Protein AF-A0A3M7H8M9-F1 (afdb_monomer)

Organism: Hortaea werneckii (NCBI:txid91943)

Radius of gyration: 16.41 Å; Cα contacts (8 Å, |Δi|>4): 74; chains: 1; bounding box: 40×34×57 Å

Secondary structure (DSSP, 8-state):
---------PPPPPHHHHHHHHHHHHTS---HHHHHHHHHHH-TT--SPPPHHHHHHHHHHHHHHTTPPPTT---HHHHHHHHHHHHHHGGGS-HHHHHHTT--PPPHHHHSTT---

Structure (mmCIF, N/CA/C/O backbone):
data_AF-A0A3M7H8M9-F1
#
_entry.id   AF-A0A3M7H8M9-F1
#
loop_
_atom_site.group_PDB
_atom_site.id
_atom_site.type_symbol
_atom_site.label_atom_id
_atom_site.label_alt_id
_atom_site.label_comp_id
_atom_site.label_asym_id
_atom_site.label_entity_id
_atom_site.label_seq_id
_atom_site.pdbx_PDB_ins_code
_atom_site.Cartn_x
_atom_site.Cartn_y
_atom_site.Cartn_z
_atom_site.occupancy
_atom_site.B_iso_or_equiv
_atom_site.auth_seq_id
_atom_site.auth_comp_id
_atom_site.auth_asym_id
_atom_site.auth_atom_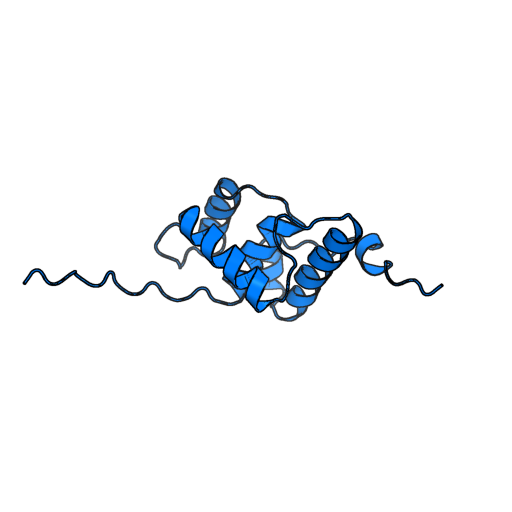id
_atom_site.pdbx_PDB_model_num
ATOM 1 N N . MET A 1 1 ? -6.090 20.281 38.164 1.00 37.06 1 MET A N 1
ATOM 2 C CA . MET A 1 1 ? -5.273 19.351 37.356 1.00 37.06 1 MET A CA 1
ATOM 3 C C . MET A 1 1 ? -6.228 18.638 36.420 1.00 37.06 1 MET A C 1
ATOM 5 O O . MET A 1 1 ? -6.957 17.765 36.863 1.00 37.06 1 MET A O 1
ATOM 9 N N . GLU A 1 2 ? -6.326 19.106 35.179 1.00 43.31 2 GLU A N 1
ATOM 10 C CA . GLU A 1 2 ? -7.274 18.573 34.199 1.00 43.31 2 GLU A CA 1
ATOM 11 C C . GLU A 1 2 ? -6.657 17.331 33.553 1.00 43.31 2 GLU A C 1
ATOM 13 O O . GLU A 1 2 ? -5.669 17.407 32.823 1.00 43.31 2 GLU A O 1
ATOM 18 N N . SER A 1 3 ? -7.170 16.159 33.921 1.00 46.12 3 SER A N 1
ATOM 19 C CA . SER A 1 3 ? -6.745 14.886 33.354 1.00 46.12 3 SER A CA 1
ATOM 20 C C . SER A 1 3 ? -7.133 14.853 31.878 1.00 46.12 3 SER A C 1
ATOM 22 O O . SER A 1 3 ? -8.297 14.652 31.537 1.00 46.12 3 SER A O 1
ATOM 24 N N . ALA A 1 4 ? -6.151 15.047 30.994 1.00 55.31 4 ALA A N 1
ATOM 25 C CA . ALA A 1 4 ? -6.306 14.809 29.568 1.00 55.31 4 ALA A CA 1
ATOM 26 C C . ALA A 1 4 ? -6.773 13.360 29.370 1.00 55.31 4 ALA A C 1
ATOM 28 O O . ALA A 1 4 ? -6.001 12.413 29.531 1.00 55.31 4 ALA A O 1
ATOM 29 N N . SER A 1 5 ? -8.062 13.194 29.075 1.00 51.16 5 SER A N 1
ATOM 30 C CA . SER A 1 5 ? -8.662 11.898 28.781 1.00 51.16 5 SER A CA 1
ATOM 31 C C . SER A 1 5 ? -7.886 11.268 27.626 1.00 51.16 5 SER A C 1
ATOM 33 O O . SER A 1 5 ? -7.927 11.758 26.494 1.00 51.16 5 SER A O 1
ATOM 35 N N . LYS A 1 6 ? -7.119 10.208 27.920 1.00 55.56 6 LYS A N 1
ATOM 36 C CA . LYS A 1 6 ? -6.440 9.407 26.900 1.00 55.56 6 LYS A CA 1
ATOM 37 C C . LYS A 1 6 ? -7.518 8.899 25.954 1.00 55.56 6 LYS A C 1
ATOM 39 O O . LYS A 1 6 ? -8.353 8.088 26.347 1.00 55.56 6 LYS A O 1
ATOM 44 N N . ARG A 1 7 ? -7.510 9.399 24.715 1.00 55.31 7 ARG A N 1
ATOM 45 C CA . ARG A 1 7 ? -8.339 8.838 23.645 1.00 55.31 7 ARG A CA 1
ATOM 46 C C . ARG A 1 7 ? -8.078 7.327 23.619 1.00 55.31 7 ARG A C 1
ATOM 48 O O . ARG A 1 7 ? -6.907 6.949 23.731 1.00 55.31 7 ARG A O 1
ATOM 55 N N . PRO A 1 8 ? -9.114 6.480 23.501 1.00 51.53 8 PRO A N 1
ATOM 56 C CA . PRO A 1 8 ? -8.917 5.040 23.414 1.00 51.53 8 PRO A CA 1
ATOM 57 C C . PRO A 1 8 ? -7.871 4.751 22.336 1.00 51.53 8 PRO A C 1
ATOM 59 O O . PRO A 1 8 ? -7.937 5.310 21.235 1.00 51.53 8 PRO A O 1
ATOM 62 N N . SER A 1 9 ? -6.856 3.953 22.686 1.00 54.81 9 SER A N 1
ATOM 63 C CA . SER A 1 9 ? -5.806 3.576 21.745 1.00 54.81 9 SER A CA 1
ATOM 64 C C . SER A 1 9 ? -6.476 2.839 20.598 1.00 54.81 9 SER A C 1
ATOM 66 O O . SER A 1 9 ? -7.004 1.746 20.790 1.00 54.81 9 SER A O 1
ATOM 68 N N . ARG A 1 10 ? -6.493 3.451 19.412 1.00 59.38 10 ARG A N 1
ATOM 69 C CA . ARG A 1 10 ? -6.957 2.757 18.213 1.00 59.38 10 ARG A CA 1
ATOM 70 C C . ARG A 1 10 ? -6.073 1.526 18.005 1.00 59.38 10 ARG A C 1
ATOM 72 O O . ARG A 1 10 ? -4.859 1.644 18.213 1.00 59.38 10 ARG A O 1
ATOM 79 N N . PRO A 1 11 ? -6.643 0.380 17.600 1.00 62.16 11 PRO A N 1
ATOM 80 C CA . PRO A 1 11 ? -5.835 -0.772 17.244 1.00 62.16 11 PRO A CA 1
ATOM 81 C C . PRO A 1 11 ? -4.799 -0.356 16.184 1.00 62.16 11 PRO A C 1
ATOM 83 O O . PRO A 1 11 ? -5.115 0.456 15.297 1.00 62.16 11 PRO A O 1
ATOM 86 N N . PRO A 1 12 ? -3.543 -0.818 16.319 1.00 74.69 12 PRO A N 1
ATOM 87 C CA . PRO A 1 12 ? -2.508 -0.548 15.334 1.00 74.69 12 PRO A CA 1
ATOM 88 C C . PRO A 1 12 ? -2.921 -1.127 13.978 1.00 74.69 12 PRO A C 1
ATOM 90 O O . PRO A 1 12 ? -3.673 -2.096 13.915 1.00 74.69 12 PRO A O 1
ATOM 93 N N . TYR A 1 13 ? -2.434 -0.522 12.893 1.00 82.94 13 TYR A N 1
ATOM 94 C CA . TYR A 1 13 ? -2.713 -1.033 11.554 1.00 82.94 13 TYR A CA 1
ATOM 95 C C . TYR A 1 13 ? -2.048 -2.399 11.377 1.00 82.94 13 TYR A C 1
ATOM 97 O O . TYR A 1 13 ? -0.838 -2.516 11.587 1.00 82.94 13 TYR A O 1
ATOM 105 N N . GLY A 1 14 ? -2.835 -3.401 10.988 1.00 89.50 14 GLY A N 1
ATOM 106 C CA . GLY A 1 14 ? -2.333 -4.727 10.632 1.00 89.50 14 GLY A CA 1
ATOM 107 C C . GLY A 1 14 ? -1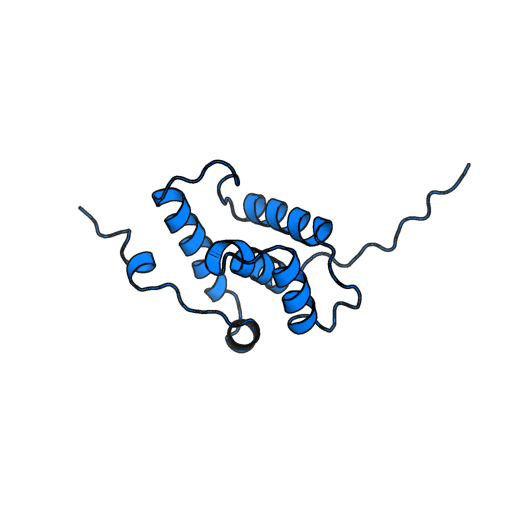.580 -4.720 9.300 1.00 89.50 14 GLY A C 1
ATOM 108 O O . GLY A 1 14 ? -1.675 -3.768 8.523 1.00 89.50 14 GLY A O 1
ATOM 109 N N . GLU A 1 15 ? -0.856 -5.800 9.006 1.00 91.75 15 GLU A N 1
ATOM 110 C CA . GLU A 1 15 ? -0.040 -5.905 7.786 1.00 91.75 15 GLU A CA 1
ATOM 111 C C . GLU A 1 15 ? -0.872 -5.797 6.498 1.00 91.75 15 GLU A C 1
ATOM 113 O O . GLU A 1 15 ? -0.488 -5.062 5.592 1.00 91.75 15 GLU A O 1
ATOM 118 N N . GLN A 1 16 ? -2.057 -6.417 6.445 1.00 93.56 16 GLN A N 1
ATOM 119 C CA . GLN A 1 16 ? -2.987 -6.285 5.311 1.00 93.56 16 GLN A CA 1
ATOM 120 C C . GLN A 1 16 ? -3.399 -4.824 5.074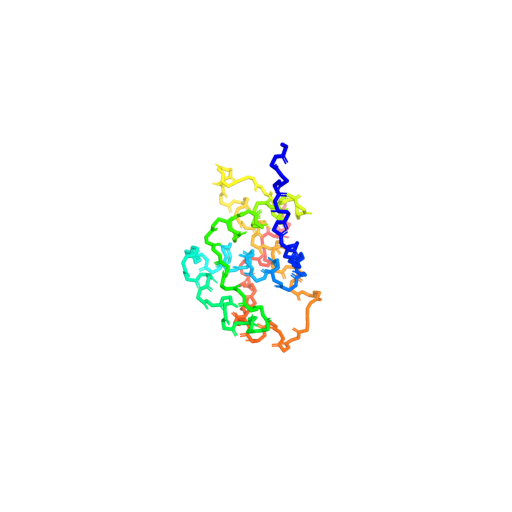 1.00 93.56 16 GLN A C 1
ATOM 122 O O . GLN A 1 16 ? -3.417 -4.340 3.945 1.00 93.56 16 GLN A O 1
ATOM 127 N N . GLN A 1 17 ? -3.671 -4.080 6.149 1.00 93.31 17 GLN A N 1
ATOM 128 C CA . GLN A 1 17 ? -4.064 -2.673 6.066 1.00 93.31 17 GLN A CA 1
ATOM 129 C C . GLN A 1 17 ? -2.894 -1.787 5.621 1.00 93.31 17 GLN A C 1
ATOM 131 O O . GLN A 1 17 ? -3.075 -0.887 4.801 1.00 93.31 17 GLN A O 1
ATOM 136 N N . LYS A 1 18 ? -1.686 -2.041 6.142 1.00 94.19 18 LYS A N 1
ATOM 137 C CA . LYS A 1 18 ? -0.458 -1.359 5.707 1.00 94.19 18 LYS A CA 1
ATOM 138 C C . LYS A 1 18 ? -0.200 -1.593 4.218 1.00 94.19 18 LYS A C 1
ATOM 140 O O . LYS A 1 18 ? 0.039 -0.633 3.485 1.00 94.19 18 LYS A O 1
ATOM 145 N N . PHE A 1 19 ? -0.304 -2.847 3.778 1.00 95.31 19 PHE A N 1
ATOM 146 C CA . PHE A 1 19 ? -0.140 -3.233 2.382 1.00 95.31 19 PHE A CA 1
ATOM 147 C C . PHE A 1 19 ? -1.171 -2.585 1.475 1.00 95.31 19 PHE A C 1
ATOM 149 O O . PHE A 1 19 ? -0.786 -1.953 0.496 1.00 95.31 19 PHE A O 1
ATOM 156 N N . PHE A 1 20 ? -2.449 -2.632 1.845 1.00 95.44 20 PHE A N 1
ATOM 157 C CA . PHE A 1 20 ? -3.513 -1.964 1.106 1.00 95.44 20 PHE A CA 1
ATOM 158 C C . PHE A 1 20 ? -3.209 -0.477 0.876 1.00 95.44 20 PHE A C 1
ATOM 160 O O . PHE A 1 20 ? -3.293 0.016 -0.249 1.00 95.44 20 PHE A O 1
ATOM 167 N N . ILE A 1 21 ? -2.803 0.241 1.930 1.00 94.38 21 ILE A N 1
ATOM 168 C CA . ILE A 1 21 ? -2.503 1.678 1.856 1.00 94.38 21 ILE A CA 1
ATOM 169 C C . ILE A 1 21 ? -1.314 1.946 0.925 1.00 94.38 21 ILE A C 1
ATOM 171 O O . ILE A 1 21 ? -1.388 2.849 0.087 1.00 94.38 21 ILE A O 1
ATOM 175 N N . ALA A 1 22 ? -0.226 1.180 1.054 1.00 94.56 22 ALA A N 1
ATOM 176 C CA . ALA A 1 22 ? 0.953 1.330 0.203 1.00 94.56 22 ALA A CA 1
ATOM 177 C C . ALA A 1 22 ? 0.645 0.996 -1.262 1.00 94.56 22 ALA A C 1
ATOM 179 O O . ALA A 1 22 ? 0.964 1.787 -2.148 1.00 94.56 22 ALA A O 1
ATOM 180 N N . TYR A 1 23 ? -0.038 -0.121 -1.512 1.00 94.94 23 TYR A N 1
ATOM 181 C CA . TYR A 1 23 ? -0.428 -0.570 -2.844 1.00 94.94 23 TYR A CA 1
ATOM 182 C C . TYR A 1 23 ? -1.336 0.441 -3.546 1.00 94.94 23 TYR A C 1
ATOM 184 O O . TYR A 1 23 ? -1.053 0.863 -4.669 1.00 94.94 23 TYR A O 1
ATOM 192 N N . MET A 1 24 ? -2.395 0.904 -2.878 1.00 94.56 24 MET A N 1
ATOM 193 C CA . MET A 1 24 ? -3.313 1.864 -3.488 1.00 94.56 24 MET A CA 1
ATOM 194 C C . MET A 1 24 ? -2.634 3.205 -3.784 1.00 94.56 24 MET A C 1
ATOM 196 O O . MET A 1 24 ? -2.975 3.866 -4.769 1.00 94.56 24 MET A O 1
ATOM 200 N N . ARG A 1 25 ? -1.660 3.609 -2.959 1.00 92.81 25 ARG A N 1
ATOM 201 C CA . ARG A 1 25 ? -0.941 4.869 -3.151 1.00 92.81 25 ARG A CA 1
ATOM 202 C C . ARG A 1 25 ? 0.136 4.791 -4.233 1.00 92.81 25 ARG A C 1
ATOM 204 O O . ARG A 1 25 ? 0.223 5.723 -5.022 1.00 92.81 25 ARG A O 1
ATOM 211 N N . ILE A 1 26 ? 0.939 3.728 -4.249 1.00 90.38 26 ILE A N 1
ATOM 212 C CA . ILE A 1 26 ? 2.133 3.602 -5.103 1.00 90.38 26 ILE A CA 1
ATOM 213 C C . ILE A 1 26 ? 1.784 2.935 -6.435 1.00 90.38 26 ILE A C 1
ATOM 215 O O . ILE A 1 26 ? 2.128 3.460 -7.487 1.00 90.38 26 ILE A O 1
ATOM 219 N N . ILE A 1 27 ? 1.053 1.816 -6.407 1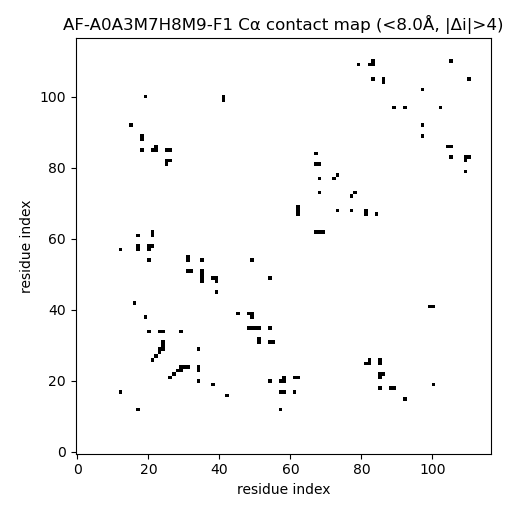.00 91.06 27 ILE A N 1
ATOM 220 C CA . ILE A 1 27 ? 0.735 1.043 -7.618 1.00 91.06 27 ILE A CA 1
ATOM 221 C C . ILE A 1 27 ? -0.487 1.620 -8.330 1.00 91.06 27 ILE A C 1
ATOM 223 O O . ILE A 1 27 ? -0.473 1.851 -9.535 1.00 91.06 27 ILE A O 1
ATOM 227 N N . ARG A 1 28 ? -1.569 1.879 -7.586 1.00 90.06 28 ARG A N 1
ATOM 228 C CA . ARG A 1 28 ? -2.837 2.361 -8.170 1.00 90.06 28 ARG A CA 1
ATOM 229 C C . ARG A 1 28 ? -2.910 3.884 -8.296 1.00 90.06 28 ARG A C 1
ATOM 231 O O . ARG A 1 28 ? -3.886 4.385 -8.848 1.00 90.06 28 ARG A O 1
ATOM 238 N N . ASN A 1 29 ? -1.912 4.605 -7.776 1.00 90.06 29 ASN A N 1
ATOM 239 C CA . ASN A 1 29 ? -1.810 6.067 -7.785 1.00 90.06 29 ASN A CA 1
ATOM 240 C C . ASN A 1 29 ? -3.095 6.792 -7.328 1.00 90.06 29 ASN A C 1
ATOM 242 O O . ASN A 1 29 ? -3.480 7.832 -7.867 1.00 90.06 29 ASN A O 1
ATOM 246 N N . LYS A 1 30 ? -3.797 6.236 -6.334 1.00 91.31 30 LYS A N 1
ATOM 247 C CA . LYS A 1 30 ? -5.052 6.812 -5.837 1.00 91.31 30 LYS A CA 1
ATOM 248 C C . LYS A 1 30 ? -4.803 7.995 -4.910 1.00 91.31 30 LYS A C 1
ATOM 250 O O . LYS A 1 30 ? -3.782 8.096 -4.215 1.00 91.31 30 LYS A O 1
ATOM 255 N N . SER A 1 31 ? -5.767 8.910 -4.884 1.00 91.69 31 SER A N 1
ATOM 256 C CA . SER A 1 31 ? -5.796 9.997 -3.907 1.00 91.69 31 SER A CA 1
ATOM 257 C C . SER A 1 31 ? -6.158 9.472 -2.515 1.00 91.69 31 SER A C 1
ATOM 259 O O . SER A 1 31 ? -6.822 8.449 -2.371 1.00 91.69 31 SER A O 1
ATOM 261 N N . TRP A 1 32 ? -5.787 10.204 -1.461 1.00 92.25 32 TRP A N 1
ATOM 262 C CA . TRP A 1 32 ? -6.131 9.813 -0.088 1.00 92.25 32 TRP A CA 1
ATOM 263 C C . TRP A 1 32 ? -7.637 9.702 0.175 1.00 92.25 32 TRP A C 1
ATOM 265 O O . TRP A 1 32 ? -8.030 8.940 1.052 1.00 92.25 32 TRP A O 1
ATOM 275 N N . ALA A 1 33 ? -8.461 10.458 -0.557 1.00 90.62 33 ALA A N 1
ATOM 276 C CA . ALA A 1 33 ? -9.915 10.374 -0.452 1.00 90.62 33 ALA A CA 1
ATOM 277 C C . ALA A 1 33 ? -10.418 9.019 -0.972 1.00 90.62 33 ALA A C 1
ATOM 279 O O . ALA A 1 33 ? -11.054 8.283 -0.226 1.00 90.62 33 ALA A O 1
ATOM 280 N N . GLN A 1 34 ? -10.010 8.645 -2.189 1.00 92.62 34 GLN A N 1
ATOM 281 C CA . GLN A 1 34 ? -10.347 7.352 -2.799 1.00 92.62 34 GLN A CA 1
ATOM 282 C C . GLN A 1 34 ? -9.831 6.174 -1.965 1.00 92.62 34 GLN A C 1
ATOM 284 O O . GLN A 1 34 ? -10.547 5.204 -1.747 1.00 92.62 34 GLN A O 1
ATOM 289 N N . ILE A 1 35 ? -8.604 6.277 -1.439 1.00 93.44 35 ILE A N 1
ATOM 290 C CA . ILE A 1 35 ? -8.044 5.247 -0.553 1.00 93.44 35 ILE A CA 1
ATOM 291 C C . ILE A 1 35 ? -8.912 5.087 0.697 1.00 93.44 35 ILE A C 1
ATOM 293 O O . ILE A 1 35 ? -9.141 3.964 1.124 1.00 93.44 35 ILE A O 1
ATOM 297 N N . GLY A 1 36 ? -9.397 6.183 1.289 1.00 92.06 36 GLY A N 1
ATOM 298 C CA . GLY A 1 36 ? -10.257 6.123 2.472 1.00 92.06 36 GLY A CA 1
ATOM 299 C C . GLY A 1 36 ? -11.611 5.465 2.208 1.00 92.06 36 GLY A C 1
ATOM 300 O O . GLY A 1 36 ? -12.059 4.669 3.031 1.00 92.06 36 GLY A O 1
ATOM 301 N N . GLU A 1 37 ? -12.231 5.761 1.066 1.00 91.25 37 GLU A N 1
ATOM 302 C CA . GLU A 1 37 ? -13.490 5.135 0.640 1.00 91.25 37 GLU A CA 1
ATOM 303 C C . GLU A 1 37 ? -13.318 3.625 0.437 1.00 91.25 37 GLU A C 1
ATOM 305 O O . GLU A 1 37 ? -14.056 2.828 1.013 1.00 91.25 37 GLU A O 1
ATOM 310 N N . GLU A 1 38 ? -12.293 3.212 -0.308 1.00 92.62 38 GLU A N 1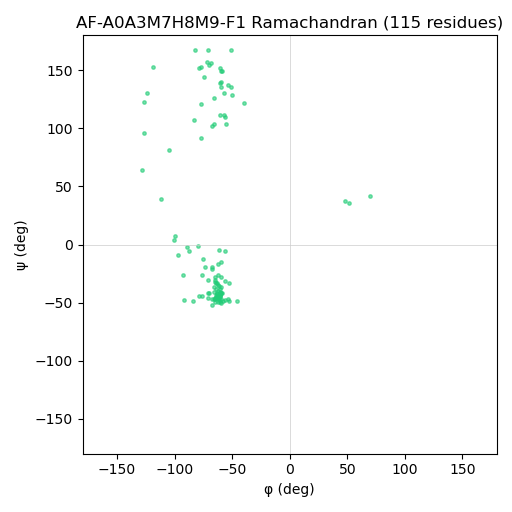
ATOM 311 C CA . GLU A 1 38 ? -12.045 1.793 -0.582 1.00 92.62 38 GLU A CA 1
ATOM 312 C C . GLU A 1 38 ? -11.555 1.025 0.643 1.00 92.62 38 GLU A C 1
ATOM 314 O O . GLU A 1 38 ? -11.874 -0.151 0.801 1.00 92.62 38 GLU A O 1
ATOM 319 N N . TYR A 1 39 ? -10.831 1.689 1.545 1.00 91.88 39 TYR A N 1
ATOM 320 C CA . TYR A 1 39 ? -10.439 1.105 2.823 1.00 91.88 39 TYR A CA 1
ATOM 321 C C . TYR A 1 39 ? -11.662 0.725 3.658 1.00 91.88 39 TYR A C 1
ATOM 323 O O . TYR A 1 39 ? -11.691 -0.356 4.235 1.00 91.88 39 TYR A O 1
ATOM 331 N N . ALA A 1 40 ? -12.680 1.591 3.713 1.00 90.00 40 ALA A N 1
ATOM 332 C CA . ALA A 1 40 ? -13.907 1.312 4.457 1.00 90.00 40 ALA A CA 1
ATOM 333 C C . ALA A 1 40 ? -14.689 0.121 3.874 1.00 90.00 40 ALA A C 1
ATOM 335 O O . ALA A 1 40 ? -15.377 -0.577 4.614 1.00 90.00 40 ALA A O 1
ATOM 336 N N . ILE A 1 41 ? -14.558 -0.125 2.566 1.00 90.06 41 ILE A N 1
ATOM 337 C CA . ILE A 1 41 ? -15.148 -1.287 1.890 1.00 90.06 41 ILE A CA 1
ATOM 338 C C . ILE A 1 41 ? -14.341 -2.559 2.188 1.00 90.06 41 ILE A C 1
ATOM 340 O O . ILE A 1 41 ? -14.936 -3.586 2.495 1.00 90.06 41 ILE A O 1
ATOM 344 N N . CYS A 1 42 ? -13.005 -2.489 2.123 1.00 90.19 42 CYS A N 1
ATOM 345 C CA . CYS A 1 42 ? -12.127 -3.652 2.307 1.00 90.19 42 CYS A CA 1
ATOM 346 C C . CYS A 1 42 ? -11.964 -4.080 3.773 1.00 90.19 42 CYS A C 1
ATOM 348 O O . CYS A 1 42 ? -11.663 -5.237 4.051 1.00 90.19 42 CYS A O 1
ATOM 350 N N . PHE A 1 43 ? -12.135 -3.154 4.718 1.00 89.50 43 PHE A N 1
ATOM 351 C CA . PHE A 1 43 ? -11.978 -3.403 6.152 1.00 89.50 43 PHE A CA 1
ATOM 352 C C . PHE A 1 43 ? -13.214 -2.923 6.932 1.00 89.50 43 PHE A C 1
ATOM 354 O O . PHE A 1 43 ? -13.103 -2.011 7.755 1.00 89.50 43 PHE A O 1
ATOM 361 N N . PRO A 1 44 ? -14.398 -3.525 6.706 1.00 84.94 44 PRO A N 1
ATOM 362 C CA . PRO A 1 44 ? -15.649 -3.081 7.325 1.00 84.94 44 PRO A CA 1
ATOM 363 C C . PRO A 1 44 ? -15.683 -3.306 8.845 1.00 84.94 44 PRO A C 1
ATOM 365 O O . PRO A 1 44 ? -16.434 -2.638 9.554 1.00 84.94 44 PRO A O 1
ATOM 368 N N . GLU A 1 45 ? -14.856 -4.220 9.362 1.00 81.94 45 GLU A N 1
ATOM 369 C CA . GLU A 1 45 ? -14.694 -4.453 10.804 1.00 81.94 45 GLU A CA 1
ATOM 370 C C . GLU A 1 45 ? -14.038 -3.264 11.525 1.00 81.94 45 GLU A C 1
ATOM 372 O O . GLU A 1 45 ? -14.171 -3.104 12.743 1.00 81.94 45 GLU A O 1
ATOM 377 N N . ASP A 1 46 ? -13.348 -2.392 10.784 1.00 78.69 46 ASP A N 1
ATOM 378 C CA . ASP A 1 46 ? -12.782 -1.171 11.331 1.00 78.69 46 ASP A CA 1
ATOM 379 C C . ASP A 1 46 ? -13.895 -0.131 11.513 1.00 78.69 46 ASP A C 1
ATOM 381 O O . ASP A 1 46 ? -14.230 0.653 10.628 1.00 78.69 46 ASP A O 1
ATOM 385 N N . THR A 1 47 ? -14.483 -0.132 12.708 1.00 63.78 47 THR A N 1
ATOM 386 C CA . THR A 1 47 ? -15.631 0.704 13.113 1.00 63.78 47 THR A CA 1
ATOM 387 C C . THR A 1 47 ? -15.453 2.221 12.946 1.00 63.78 47 THR A C 1
ATOM 389 O O . THR A 1 47 ? -16.399 2.976 13.179 1.00 63.78 47 THR A O 1
ATOM 392 N N . SER A 1 48 ? -14.269 2.712 12.559 1.00 67.25 48 SER A N 1
ATOM 393 C CA . SER A 1 48 ? -14.024 4.133 12.321 1.00 67.25 48 SER A CA 1
ATOM 394 C C . SER A 1 48 ? -13.432 4.391 10.934 1.00 67.25 48 SER A C 1
ATOM 396 O O . SER A 1 48 ? -12.318 3.934 10.660 1.00 67.25 48 SER A O 1
ATOM 398 N N . PRO A 1 49 ? -14.086 5.223 10.096 1.00 69.69 49 PRO A N 1
ATOM 399 C CA . PRO A 1 49 ? -13.504 5.640 8.829 1.00 69.69 49 PRO A CA 1
ATOM 400 C C . PRO A 1 49 ? -12.145 6.308 9.068 1.00 69.69 49 PRO A C 1
ATOM 402 O O . PRO A 1 49 ? -11.977 7.179 9.937 1.00 69.69 49 PRO A O 1
ATOM 405 N N . ARG A 1 50 ? -11.135 5.872 8.312 1.00 79.19 50 ARG A N 1
ATOM 406 C CA . ARG A 1 50 ? -9.772 6.385 8.458 1.00 79.19 50 ARG A CA 1
ATOM 407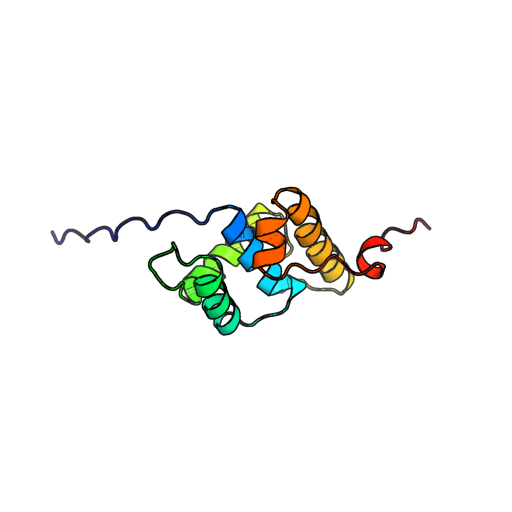 C C . ARG A 1 50 ? -9.670 7.753 7.798 1.00 79.19 50 ARG A C 1
ATOM 409 O O . ARG A 1 50 ? -9.914 7.921 6.610 1.00 79.19 50 ARG A O 1
ATOM 416 N N . SER A 1 51 ? -9.297 8.755 8.591 1.00 83.38 51 SER A N 1
ATOM 417 C CA . SER A 1 51 ? -9.082 10.106 8.082 1.00 83.38 51 SER A CA 1
ATOM 418 C C . SER A 1 51 ? -7.856 10.158 7.171 1.00 83.38 51 SER A C 1
ATOM 420 O O . SER A 1 51 ? -6.907 9.389 7.347 1.00 83.38 51 SER A O 1
ATOM 422 N N . LYS A 1 52 ? -7.819 11.148 6.269 1.00 88.06 52 LYS A N 1
ATOM 423 C CA . LYS A 1 52 ? -6.645 11.453 5.435 1.00 88.06 52 LYS A CA 1
ATOM 424 C C . LYS A 1 52 ? -5.349 11.477 6.252 1.00 88.06 52 LYS A C 1
ATOM 426 O O . LYS A 1 52 ? -4.391 10.808 5.894 1.00 88.06 52 LYS A O 1
ATOM 431 N N . GLY A 1 53 ? -5.339 12.187 7.385 1.00 86.81 53 GLY A N 1
ATOM 432 C CA . GLY A 1 53 ? -4.159 12.269 8.255 1.00 86.81 53 GLY A CA 1
ATOM 433 C C . GLY A 1 53 ? -3.739 10.916 8.840 1.00 86.81 53 GLY A C 1
ATOM 434 O O . GLY A 1 53 ? -2.547 10.644 8.962 1.00 86.81 53 GLY A O 1
ATOM 435 N N . GLY A 1 54 ? -4.703 10.040 9.143 1.00 88.69 54 GLY A N 1
ATOM 436 C CA . GLY A 1 54 ? -4.433 8.674 9.585 1.00 88.69 54 GLY A CA 1
ATOM 437 C C . GLY A 1 54 ? -3.762 7.834 8.500 1.00 88.69 54 GLY A C 1
ATOM 438 O O . GLY A 1 54 ? -2.728 7.227 8.765 1.00 88.69 54 GLY A O 1
ATOM 439 N N . LEU A 1 55 ? -4.311 7.846 7.283 1.00 91.44 55 LEU A N 1
ATOM 440 C CA . LEU A 1 55 ? -3.772 7.102 6.139 1.00 91.44 55 LEU A CA 1
ATOM 441 C C . LEU A 1 55 ? -2.380 7.603 5.747 1.00 91.44 55 LEU A C 1
ATOM 443 O O . LEU A 1 55 ? -1.456 6.813 5.584 1.00 91.44 55 LEU A O 1
ATOM 447 N N . THR A 1 56 ? -2.206 8.924 5.682 1.00 90.88 56 THR A N 1
ATOM 448 C CA . THR A 1 56 ? -0.917 9.559 5.398 1.00 90.88 56 THR A CA 1
ATOM 449 C C . THR A 1 56 ? 0.133 9.206 6.455 1.00 90.88 56 THR A C 1
ATOM 451 O O . THR A 1 56 ? 1.259 8.864 6.107 1.00 90.88 56 THR A O 1
ATOM 454 N N . SER A 1 57 ? -0.217 9.233 7.747 1.00 90.62 57 SER A N 1
ATOM 455 C CA . SER A 1 57 ? 0.728 8.871 8.811 1.00 90.62 57 SER A CA 1
ATOM 456 C C . SER A 1 57 ? 1.181 7.413 8.712 1.00 90.62 57 SER A C 1
ATOM 458 O O . SER A 1 57 ? 2.368 7.134 8.881 1.00 90.62 57 SER A O 1
ATOM 460 N N . VAL A 1 58 ? 0.265 6.490 8.409 1.00 91.75 58 VAL A N 1
ATOM 461 C CA . VAL A 1 58 ? 0.614 5.078 8.195 1.00 91.75 58 VAL A CA 1
ATOM 462 C C . VAL A 1 58 ? 1.487 4.916 6.974 1.00 91.75 58 VAL A C 1
ATOM 464 O O . VAL A 1 58 ? 2.506 4.250 7.066 1.00 91.75 58 VAL A O 1
ATOM 467 N N . TYR A 1 59 ? 1.134 5.560 5.867 1.00 92.94 59 TYR A N 1
ATOM 468 C CA . TYR A 1 59 ? 1.913 5.498 4.641 1.00 92.94 59 TYR A CA 1
ATOM 469 C C . TYR A 1 59 ? 3.381 5.876 4.865 1.00 92.94 59 TYR A C 1
ATOM 471 O O . TYR A 1 59 ? 4.268 5.131 4.463 1.00 92.94 59 TYR A O 1
ATOM 479 N N . TYR A 1 60 ? 3.659 6.971 5.579 1.00 91.12 60 TYR A N 1
ATOM 480 C CA . TYR A 1 60 ? 5.041 7.348 5.890 1.00 91.12 60 TYR A CA 1
ATOM 481 C C . TYR A 1 60 ? 5.749 6.348 6.813 1.00 91.12 60 TYR A C 1
ATOM 483 O O . TYR A 1 60 ? 6.936 6.082 6.630 1.00 91.12 60 TYR A O 1
ATOM 491 N N . ARG A 1 61 ? 5.038 5.758 7.785 1.00 90.94 61 ARG A N 1
ATOM 492 C CA . ARG A 1 61 ? 5.605 4.689 8.625 1.00 90.94 61 ARG A CA 1
ATOM 493 C C . ARG A 1 61 ? 5.933 3.453 7.803 1.00 90.94 61 ARG A C 1
ATOM 495 O O . ARG A 1 61 ? 7.013 2.913 7.974 1.00 90.94 61 ARG A O 1
ATOM 502 N N . VAL A 1 62 ? 5.033 3.059 6.907 1.00 91.94 62 VAL A N 1
ATOM 503 C CA . VAL A 1 62 ? 5.208 1.927 6.000 1.00 91.94 62 VAL A CA 1
ATOM 504 C C . VAL A 1 62 ? 6.399 2.162 5.081 1.00 91.94 62 VAL A C 1
ATOM 506 O O . VAL A 1 62 ? 7.255 1.293 4.994 1.00 91.94 62 VAL A O 1
ATOM 509 N N . ARG A 1 63 ? 6.532 3.353 4.480 1.00 91.31 63 ARG A N 1
ATOM 510 C CA . ARG A 1 63 ? 7.714 3.684 3.670 1.00 91.31 63 ARG A CA 1
ATOM 511 C C . ARG A 1 63 ? 9.007 3.516 4.459 1.00 91.31 63 ARG A C 1
ATOM 513 O O . ARG A 1 63 ? 9.906 2.827 3.998 1.00 91.31 63 ARG A O 1
ATOM 520 N N . LYS A 1 64 ? 9.064 4.044 5.684 1.00 89.88 64 LYS A N 1
ATOM 521 C CA . LYS A 1 64 ? 10.233 3.880 6.557 1.00 89.88 64 LYS A CA 1
ATOM 522 C C . LYS A 1 64 ? 10.487 2.417 6.940 1.00 89.88 64 LYS A C 1
ATOM 524 O O . LYS A 1 64 ? 11.623 1.963 6.900 1.00 89.88 64 LYS A O 1
ATOM 529 N N . GLU A 1 65 ? 9.444 1.692 7.333 1.00 90.81 65 GLU A N 1
ATOM 530 C CA . GLU A 1 65 ? 9.511 0.286 7.753 1.00 90.81 65 GLU A CA 1
ATOM 531 C C . GLU A 1 65 ? 9.968 -0.624 6.608 1.00 90.81 65 GLU A C 1
ATOM 533 O O . GLU A 1 65 ? 10.639 -1.626 6.832 1.00 90.81 65 GLU A O 1
ATOM 538 N N . TRP A 1 66 ? 9.598 -0.280 5.376 1.00 90.38 66 TRP A N 1
ATOM 539 C CA . TRP A 1 66 ? 9.860 -1.080 4.184 1.00 90.38 66 TRP A CA 1
ATOM 540 C C . TRP A 1 66 ? 11.066 -0.577 3.388 1.00 90.38 66 TRP A C 1
ATOM 542 O O . TRP A 1 66 ? 11.302 -1.084 2.298 1.00 90.38 66 TRP A O 1
ATOM 552 N N . ALA A 1 67 ? 11.808 0.396 3.932 1.00 88.88 67 ALA A N 1
ATOM 553 C CA . ALA A 1 67 ? 12.937 1.055 3.276 1.00 88.88 67 ALA A CA 1
ATOM 554 C C . ALA A 1 67 ? 12.597 1.594 1.871 1.00 88.88 67 ALA A C 1
ATOM 556 O O . ALA A 1 67 ? 13.427 1.573 0.967 1.00 88.88 67 ALA A O 1
ATOM 557 N N . LEU A 1 68 ? 11.366 2.084 1.694 1.00 86.56 68 LEU A N 1
ATOM 558 C CA . LEU A 1 68 ? 10.972 2.803 0.489 1.00 86.56 68 LEU A CA 1
ATOM 559 C C . LEU A 1 68 ? 11.589 4.220 0.516 1.00 86.56 68 LEU A C 1
ATOM 561 O O . LEU A 1 68 ? 11.627 4.827 1.592 1.00 86.56 68 LEU A O 1
ATOM 565 N N . PRO A 1 69 ? 12.006 4.763 -0.641 1.00 82.62 69 PRO A N 1
ATOM 566 C CA . PRO A 1 69 ? 12.542 6.119 -0.806 1.00 82.62 69 PRO A CA 1
ATOM 567 C C . PRO A 1 69 ? 11.656 7.218 -0.205 1.00 82.62 69 PRO A C 1
ATOM 569 O O . PRO A 1 69 ? 10.485 7.004 0.123 1.00 82.62 69 PRO A O 1
ATOM 572 N N . GLU A 1 70 ? 12.156 8.442 -0.065 1.00 75.12 70 GLU A N 1
ATOM 573 C CA . GLU A 1 70 ? 11.308 9.555 0.373 1.00 75.12 70 GLU A CA 1
ATOM 574 C C . GLU A 1 70 ? 10.417 10.077 -0.764 1.00 75.12 70 GLU A C 1
ATOM 576 O O . GLU A 1 70 ? 10.738 9.975 -1.939 1.00 75.12 70 GLU A O 1
ATOM 581 N N . VAL A 1 71 ? 9.258 10.655 -0.429 1.00 71.38 71 VAL A N 1
ATOM 582 C CA . VAL A 1 71 ? 8.234 11.060 -1.421 1.00 71.38 71 VAL A CA 1
ATOM 583 C C . VAL A 1 71 ? 8.728 12.134 -2.410 1.00 71.38 71 VAL A C 1
ATOM 585 O O . VAL A 1 71 ? 8.110 12.321 -3.453 1.00 71.38 71 VAL A O 1
ATOM 588 N N . ASN A 1 72 ? 9.825 12.829 -2.099 1.00 64.94 72 ASN A N 1
ATOM 589 C CA . ASN A 1 72 ? 10.411 13.869 -2.951 1.00 64.94 72 ASN A CA 1
ATOM 590 C C . ASN A 1 72 ? 11.569 13.367 -3.830 1.00 64.94 72 ASN A C 1
ATOM 592 O O . ASN A 1 72 ? 12.019 14.104 -4.703 1.00 64.94 72 ASN A O 1
ATOM 596 N N . GLU A 1 73 ? 12.043 12.142 -3.612 1.00 58.28 73 GLU A N 1
ATOM 597 C CA . GLU A 1 73 ? 13.133 11.526 -4.367 1.00 58.28 73 GLU A CA 1
ATOM 598 C C . GLU A 1 73 ? 12.529 10.491 -5.321 1.00 58.28 73 GLU A C 1
ATOM 600 O O . GLU A 1 73 ? 12.454 9.309 -5.004 1.00 58.28 73 GLU A O 1
ATOM 605 N N . MET A 1 74 ? 12.008 10.926 -6.471 1.00 57.84 74 MET A N 1
ATOM 606 C CA . MET A 1 74 ? 11.547 9.993 -7.505 1.00 57.84 74 MET A CA 1
ATOM 607 C C . MET A 1 74 ? 12.207 10.318 -8.841 1.00 57.84 74 MET A C 1
ATOM 609 O O . MET A 1 74 ? 11.729 11.171 -9.590 1.00 57.84 74 MET A O 1
ATOM 613 N N . ASP A 1 75 ? 13.292 9.611 -9.146 1.00 60.44 75 ASP A N 1
ATOM 614 C CA . ASP A 1 75 ? 13.649 9.314 -10.532 1.00 60.44 75 ASP A CA 1
ATOM 615 C C . ASP A 1 75 ? 12.846 8.087 -11.028 1.00 60.44 75 ASP A C 1
ATOM 617 O O . ASP A 1 75 ? 12.158 7.401 -10.261 1.00 60.44 75 ASP A O 1
ATOM 621 N N . ALA A 1 76 ? 12.860 7.842 -12.341 1.00 60.41 76 ALA A N 1
ATOM 622 C CA . ALA A 1 76 ? 12.083 6.758 -12.944 1.00 60.41 76 ALA A CA 1
ATOM 623 C C . ALA A 1 76 ? 12.536 5.361 -12.472 1.00 60.41 76 ALA A C 1
ATOM 625 O O . ALA A 1 76 ? 11.700 4.472 -12.323 1.00 60.41 76 ALA A O 1
ATOM 626 N N . GLU A 1 77 ? 13.828 5.174 -12.191 1.00 59.84 77 GLU A N 1
ATOM 627 C CA . GLU A 1 77 ? 14.393 3.900 -11.720 1.00 59.84 77 GLU A CA 1
ATOM 628 C C . GLU A 1 77 ? 13.954 3.592 -10.281 1.00 59.84 77 GLU A C 1
ATOM 630 O O . GLU A 1 77 ? 13.512 2.484 -9.967 1.00 59.84 77 GLU A O 1
ATOM 635 N N . THR A 1 78 ? 13.957 4.609 -9.425 1.00 65.06 78 THR A N 1
ATOM 636 C CA . THR A 1 78 ? 13.467 4.577 -8.047 1.00 65.06 78 THR A CA 1
ATOM 637 C C . THR A 1 78 ? 11.979 4.229 -8.011 1.00 65.06 78 THR A C 1
ATOM 639 O O . THR A 1 78 ? 11.544 3.430 -7.181 1.00 65.06 78 THR A O 1
ATOM 642 N N . SER A 1 79 ? 11.194 4.736 -8.970 1.00 75.88 79 SER A N 1
ATOM 643 C CA . SER A 1 79 ? 9.775 4.387 -9.108 1.00 75.88 79 SER A CA 1
ATOM 644 C C . SER A 1 79 ? 9.548 2.906 -9.446 1.00 75.88 79 SER A C 1
ATOM 646 O O . SER A 1 79 ? 8.627 2.292 -8.901 1.00 75.88 79 SER A O 1
ATOM 648 N N . ILE A 1 80 ? 10.394 2.303 -10.290 1.00 81.25 80 ILE A N 1
ATOM 649 C CA . ILE A 1 80 ? 10.307 0.874 -10.640 1.00 81.25 80 ILE A CA 1
ATOM 650 C C . ILE A 1 80 ? 10.646 0.005 -9.422 1.00 81.25 80 ILE A C 1
ATOM 652 O O . ILE A 1 80 ? 9.889 -0.909 -9.086 1.00 81.25 80 ILE A O 1
ATOM 656 N N . LEU A 1 81 ? 11.732 0.323 -8.708 1.00 81.06 81 LEU A N 1
ATOM 657 C CA . LEU A 1 81 ? 12.129 -0.401 -7.495 1.00 81.06 81 LEU A CA 1
ATOM 658 C C . LEU A 1 81 ? 11.056 -0.323 -6.406 1.00 81.06 81 LEU A C 1
ATOM 660 O O . LEU A 1 81 ? 10.737 -1.332 -5.777 1.00 81.06 81 LEU A O 1
ATOM 664 N N . GLU A 1 82 ? 10.453 0.850 -6.209 1.00 86.44 82 GLU A N 1
ATOM 665 C CA . GLU A 1 82 ? 9.334 1.031 -5.283 1.00 86.44 82 GLU A CA 1
ATOM 666 C C . GLU A 1 82 ? 8.146 0.138 -5.611 1.00 86.44 82 GLU A C 1
ATOM 668 O O . GLU A 1 82 ? 7.611 -0.539 -4.728 1.00 86.44 82 GLU A O 1
ATOM 673 N N . ARG A 1 83 ? 7.736 0.126 -6.881 1.00 88.50 83 ARG A N 1
ATOM 674 C CA . ARG A 1 83 ? 6.620 -0.701 -7.339 1.00 88.50 83 ARG A CA 1
ATOM 675 C C . ARG A 1 83 ? 6.920 -2.177 -7.114 1.00 88.50 83 ARG A C 1
ATOM 677 O O . ARG A 1 83 ? 6.090 -2.885 -6.544 1.00 88.50 83 ARG A O 1
ATOM 684 N N . TRP A 1 84 ? 8.120 -2.628 -7.472 1.00 87.50 84 TRP A N 1
ATOM 685 C CA . TRP A 1 84 ? 8.532 -4.017 -7.286 1.00 87.50 84 TRP A CA 1
ATOM 686 C C . TRP A 1 84 ? 8.588 -4.425 -5.808 1.00 87.50 84 TRP A C 1
ATOM 688 O O . TRP A 1 84 ? 8.087 -5.487 -5.442 1.00 87.50 84 TRP A O 1
ATOM 698 N N . MET A 1 85 ? 9.118 -3.569 -4.927 1.00 88.75 85 MET A N 1
ATOM 699 C CA . MET A 1 85 ? 9.132 -3.813 -3.478 1.00 88.75 85 MET A CA 1
ATOM 700 C C . MET A 1 85 ? 7.727 -3.928 -2.881 1.00 88.75 85 MET A C 1
ATOM 702 O O . MET A 1 85 ? 7.507 -4.711 -1.957 1.00 88.75 85 MET A O 1
ATOM 706 N N . VAL A 1 86 ? 6.765 -3.160 -3.392 1.00 91.38 86 VAL A N 1
ATOM 707 C CA . VAL A 1 86 ? 5.367 -3.300 -2.979 1.00 91.38 86 VAL A CA 1
ATOM 708 C C . VAL A 1 86 ? 4.787 -4.607 -3.519 1.00 91.38 86 VAL A C 1
ATOM 710 O O . VAL A 1 86 ? 4.198 -5.355 -2.746 1.00 91.38 86 VAL A O 1
ATOM 713 N N . HIS A 1 87 ? 4.995 -4.939 -4.794 1.00 91.94 87 HIS A N 1
ATOM 714 C CA . HIS A 1 87 ? 4.493 -6.187 -5.381 1.00 91.94 87 HIS A CA 1
ATOM 715 C C . HIS A 1 87 ? 5.077 -7.446 -4.727 1.00 91.94 87 HIS A C 1
ATOM 717 O O . HIS A 1 87 ? 4.332 -8.386 -4.465 1.00 91.94 87 HIS A O 1
ATOM 723 N N . SER A 1 88 ? 6.366 -7.465 -4.382 1.00 90.12 88 SER A N 1
ATOM 724 C CA . SER A 1 88 ? 6.999 -8.624 -3.733 1.00 90.12 88 SER A CA 1
ATOM 725 C C . SER A 1 88 ? 6.387 -8.947 -2.367 1.00 90.12 88 SER A C 1
ATOM 727 O O . SER A 1 88 ? 6.367 -10.104 -1.946 1.00 90.12 88 SER A O 1
ATOM 729 N N . ARG A 1 89 ? 5.810 -7.949 -1.684 1.00 91.94 89 ARG A N 1
ATOM 730 C CA . ARG A 1 89 ? 5.100 -8.163 -0.419 1.00 91.94 89 ARG 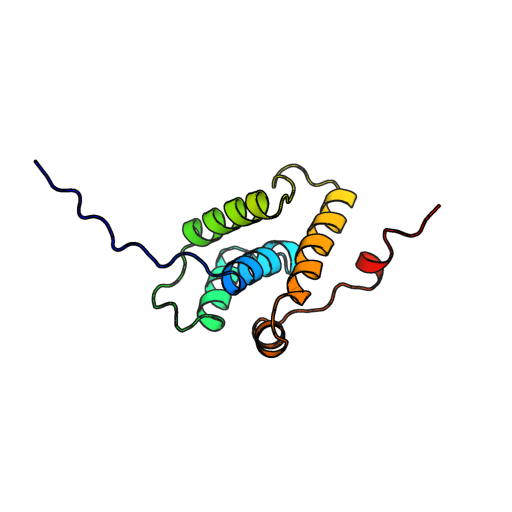A CA 1
ATOM 731 C C . ARG A 1 89 ? 3.748 -8.843 -0.583 1.00 91.94 89 ARG A C 1
ATOM 733 O O . ARG A 1 89 ? 3.293 -9.427 0.399 1.00 91.94 89 ARG A O 1
ATOM 740 N N . ALA A 1 90 ? 3.149 -8.822 -1.776 1.00 91.50 90 ALA A N 1
ATOM 741 C CA . ALA A 1 90 ? 1.899 -9.528 -2.053 1.00 91.50 90 ALA A CA 1
ATOM 742 C C . ALA A 1 90 ? 2.016 -11.030 -1.740 1.00 91.50 90 ALA A C 1
ATOM 744 O O . ALA A 1 90 ? 1.066 -11.620 -1.240 1.00 91.50 90 ALA A O 1
ATOM 745 N N . CYS A 1 91 ? 3.208 -11.618 -1.908 1.00 88.69 91 CYS A N 1
ATOM 746 C CA . CYS A 1 91 ? 3.498 -13.023 -1.605 1.00 88.69 91 CYS A CA 1
ATOM 747 C C . CYS A 1 91 ? 3.278 -13.423 -0.133 1.00 88.69 91 CYS A C 1
ATOM 749 O O . CYS A 1 91 ? 3.246 -14.612 0.169 1.00 88.69 91 CYS A O 1
ATOM 751 N N . ASN A 1 92 ? 3.156 -12.459 0.788 1.00 92.75 92 ASN A N 1
ATOM 752 C CA . ASN A 1 92 ? 2.897 -12.727 2.207 1.00 92.75 92 ASN A CA 1
ATOM 753 C C . ASN A 1 92 ? 1.403 -12.796 2.551 1.00 92.75 92 ASN A C 1
ATOM 755 O O . ASN A 1 92 ? 1.064 -13.010 3.715 1.00 92.75 92 ASN A O 1
ATOM 759 N N . PHE A 1 93 ? 0.519 -12.567 1.581 1.00 92.81 93 PHE A N 1
ATOM 760 C CA . PHE A 1 93 ? -0.921 -12.524 1.796 1.00 92.81 93 PHE A CA 1
ATOM 761 C C . PHE A 1 93 ? -1.633 -13.609 0.994 1.00 92.81 93 PHE A C 1
ATOM 763 O O . PHE A 1 93 ? -1.161 -14.056 -0.050 1.00 92.81 93 PHE A O 1
ATOM 770 N N . ASP A 1 94 ? -2.780 -14.039 1.506 1.00 93.19 94 ASP A N 1
ATOM 771 C CA . ASP A 1 94 ? -3.631 -15.011 0.841 1.00 93.19 94 ASP A CA 1
ATOM 772 C C . ASP A 1 94 ? -4.301 -14.428 -0.416 1.00 93.19 94 ASP A C 1
ATOM 774 O O . ASP A 1 94 ? -4.504 -13.217 -0.557 1.00 93.19 94 ASP A O 1
ATOM 778 N N . ALA A 1 95 ? -4.645 -15.319 -1.347 1.00 91.38 95 ALA A N 1
ATOM 779 C CA . ALA A 1 95 ? -5.248 -14.941 -2.619 1.00 91.38 95 ALA A CA 1
ATOM 780 C C . ALA A 1 95 ? -6.635 -14.300 -2.452 1.00 91.38 95 ALA A C 1
ATOM 782 O O . ALA A 1 95 ? -6.992 -13.435 -3.252 1.00 91.38 95 ALA A O 1
ATOM 783 N N . ASP A 1 96 ? -7.391 -14.679 -1.416 1.00 93.25 96 ASP A N 1
ATOM 784 C CA . ASP A 1 96 ? -8.729 -14.141 -1.161 1.00 93.25 96 ASP A CA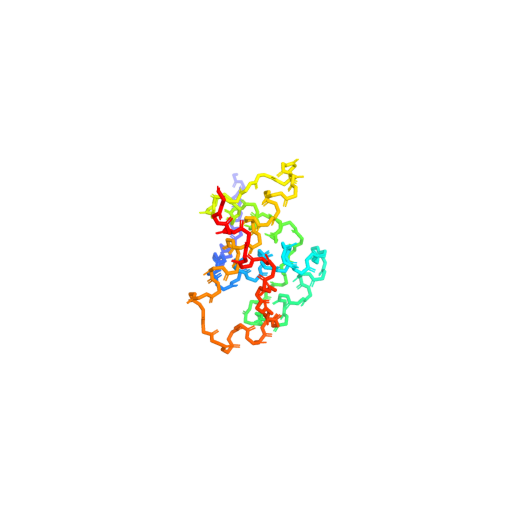 1
ATOM 785 C C . ASP A 1 96 ? -8.646 -12.654 -0.807 1.00 93.25 96 ASP A C 1
ATOM 787 O O . ASP A 1 96 ? -9.338 -11.833 -1.411 1.00 93.25 96 ASP A O 1
ATOM 791 N N . PHE A 1 97 ? -7.734 -12.281 0.093 1.00 92.75 97 PHE A N 1
ATOM 792 C CA . PHE A 1 97 ? -7.442 -10.892 0.428 1.00 92.75 97 PHE A CA 1
ATOM 793 C C . PHE A 1 97 ? -6.975 -10.099 -0.796 1.00 92.75 97 PHE A C 1
ATOM 795 O O . PHE A 1 97 ? -7.515 -9.025 -1.073 1.00 92.75 97 PHE A O 1
ATOM 802 N N . LEU A 1 98 ? -5.996 -10.622 -1.545 1.00 94.00 98 LEU A N 1
ATOM 803 C CA . LEU A 1 98 ? -5.456 -9.944 -2.728 1.00 94.00 98 LEU A CA 1
ATOM 804 C C . LEU A 1 98 ? -6.543 -9.712 -3.786 1.00 94.00 98 LEU A C 1
ATOM 806 O O . LEU A 1 98 ? -6.664 -8.607 -4.321 1.00 94.00 98 LEU A O 1
ATOM 810 N N . CYS A 1 99 ? -7.378 -10.719 -4.045 1.00 93.06 99 CYS A N 1
ATOM 811 C CA . CYS A 1 99 ? -8.514 -10.600 -4.950 1.00 93.06 99 CYS A CA 1
ATOM 812 C C . CYS A 1 99 ? -9.531 -9.573 -4.435 1.00 93.06 99 CYS A C 1
ATOM 814 O O . CYS A 1 99 ? -9.992 -8.725 -5.200 1.00 93.06 99 CYS A O 1
ATOM 816 N N . HIS A 1 100 ? -9.851 -9.609 -3.139 1.00 92.25 100 HIS A N 1
ATOM 817 C CA . HIS A 1 100 ? -10.825 -8.715 -2.517 1.00 92.25 100 HIS A CA 1
ATOM 818 C C . HIS A 1 100 ? -10.438 -7.236 -2.650 1.00 92.25 100 HIS A C 1
ATOM 820 O O . HIS A 1 100 ? -11.280 -6.406 -2.987 1.00 92.25 100 HIS A O 1
ATOM 826 N N . MET A 1 101 ? -9.159 -6.902 -2.460 1.00 93.25 101 MET A N 1
ATOM 827 C CA . MET A 1 101 ? -8.674 -5.525 -2.609 1.00 93.25 101 MET A CA 1
ATOM 828 C C . MET A 1 101 ? -8.433 -5.088 -4.065 1.00 93.25 101 MET A C 1
ATOM 830 O O . MET A 1 101 ? -8.017 -3.950 -4.303 1.00 93.25 101 MET A O 1
ATOM 834 N N . GLY A 1 102 ? -8.646 -5.970 -5.046 1.00 91.94 102 GLY A N 1
ATOM 835 C CA . GLY A 1 102 ? -8.378 -5.685 -6.456 1.00 91.94 102 GLY A CA 1
ATOM 836 C C . GLY A 1 102 ? -6.883 -5.584 -6.773 1.00 91.94 102 GLY A C 1
ATOM 837 O O . GLY A 1 102 ? -6.454 -4.673 -7.495 1.00 91.94 102 GLY A O 1
ATOM 838 N N . TYR A 1 103 ? -6.080 -6.481 -6.198 1.00 92.75 103 TYR A N 1
ATOM 839 C CA . TYR A 1 103 ? -4.675 -6.633 -6.557 1.00 92.75 103 TYR A CA 1
ATOM 840 C C . TYR A 1 103 ? -4.534 -7.014 -8.037 1.00 92.75 103 TYR A C 1
ATOM 842 O O . TYR A 1 103 ? -5.291 -7.824 -8.567 1.00 92.75 103 TYR A O 1
ATOM 850 N N . ILE A 1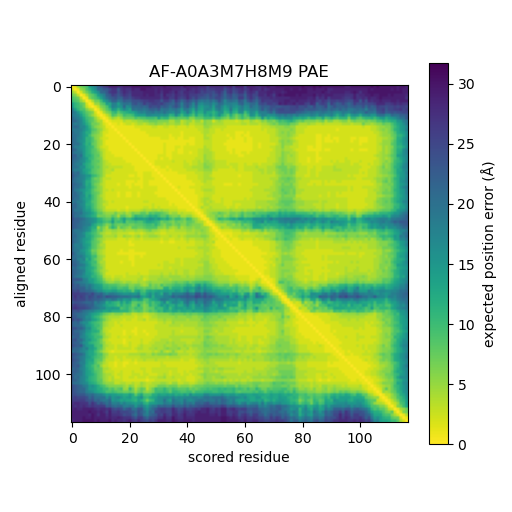 104 ? -3.555 -6.407 -8.701 1.00 90.12 104 ILE A N 1
ATOM 851 C CA . ILE A 1 104 ? -3.173 -6.685 -10.081 1.00 90.12 104 ILE A CA 1
ATOM 852 C C . ILE A 1 104 ? -1.695 -7.044 -10.036 1.00 90.12 104 ILE A C 1
ATOM 854 O O . ILE A 1 104 ? -0.905 -6.330 -9.415 1.00 90.12 104 ILE A O 1
ATOM 858 N N . GLU A 1 105 ? -1.333 -8.157 -10.663 1.00 85.50 105 GLU A N 1
ATOM 859 C CA . GLU A 1 105 ? 0.058 -8.593 -10.755 1.00 85.50 105 GLU A CA 1
ATOM 860 C C . GLU A 1 105 ? 0.929 -7.545 -11.467 1.00 85.50 105 GLU A C 1
ATOM 862 O O . GLU A 1 105 ? 0.434 -6.812 -12.333 1.00 85.50 105 GLU A O 1
ATOM 867 N N . PRO A 1 106 ? 2.223 -7.442 -11.108 1.00 83.88 106 PRO A N 1
ATOM 868 C CA . PRO A 1 106 ? 3.122 -6.501 -11.756 1.00 83.88 106 PRO A CA 1
ATOM 869 C C . PRO A 1 106 ? 3.203 -6.801 -13.261 1.00 83.88 106 PRO A C 1
ATOM 871 O O . PRO A 1 106 ? 3.351 -7.971 -13.637 1.00 83.88 106 PRO A O 1
ATOM 874 N N . PRO A 1 107 ? 3.147 -5.776 -14.133 1.00 75.19 107 PRO A N 1
ATOM 875 C CA . PRO A 1 107 ? 3.333 -5.969 -15.565 1.00 75.19 107 PRO A CA 1
ATOM 876 C C . PRO A 1 107 ? 4.705 -6.595 -15.830 1.00 75.19 107 PRO A C 1
ATOM 878 O O . PRO A 1 107 ? 5.657 -6.351 -15.091 1.00 75.19 107 PRO A O 1
ATOM 881 N N . ALA A 1 108 ? 4.820 -7.390 -16.896 1.00 69.38 108 ALA A N 1
ATOM 882 C CA . ALA A 1 108 ? 6.064 -8.082 -17.239 1.00 69.38 108 ALA A CA 1
ATOM 883 C C . ALA A 1 108 ? 7.273 -7.124 -17.326 1.00 69.38 108 ALA A C 1
ATOM 885 O O . ALA A 1 108 ? 8.377 -7.482 -16.935 1.00 69.38 108 ALA A O 1
ATOM 886 N N . GLU A 1 109 ? 7.057 -5.880 -17.756 1.00 64.56 109 GLU A N 1
ATOM 887 C CA . GLU A 1 109 ? 8.079 -4.824 -17.826 1.00 64.56 109 GLU A CA 1
ATOM 888 C C . GLU A 1 109 ? 8.702 -4.494 -16.455 1.00 64.56 109 GLU A C 1
ATOM 890 O O . GLU A 1 109 ? 9.916 -4.325 -16.362 1.00 64.56 109 GLU A O 1
ATOM 895 N N . ASP A 1 110 ? 7.909 -4.525 -15.377 1.00 61.59 110 ASP A N 1
ATOM 896 C CA . ASP A 1 110 ? 8.386 -4.327 -13.998 1.00 61.59 110 ASP A CA 1
ATOM 897 C C . ASP A 1 110 ? 9.127 -5.579 -13.464 1.00 61.59 110 ASP A C 1
ATOM 899 O O . ASP A 1 110 ? 9.783 -5.519 -12.423 1.00 61.59 110 ASP A O 1
ATOM 903 N N . GLN A 1 111 ? 9.039 -6.723 -14.160 1.00 58.16 111 GLN A N 1
ATOM 904 C CA . GLN A 1 111 ? 9.728 -7.976 -13.813 1.00 58.16 111 GLN A CA 1
ATOM 905 C C . GLN A 1 111 ? 11.094 -8.116 -14.513 1.00 58.16 111 GLN A C 1
ATOM 907 O O . GLN A 1 111 ? 11.983 -8.783 -13.985 1.00 58.16 111 GLN A O 1
ATOM 912 N N . PHE A 1 112 ? 11.281 -7.477 -15.677 1.00 51.09 112 PHE A N 1
ATOM 913 C CA . PHE A 1 112 ? 12.476 -7.611 -16.529 1.00 51.09 112 PHE A CA 1
ATOM 914 C C . PHE A 1 112 ? 13.501 -6.467 -16.410 1.00 51.09 112 PHE A C 1
ATOM 916 O O . PHE A 1 112 ? 14.525 -6.507 -17.090 1.00 51.09 112 PHE A O 1
ATOM 923 N N . GLY A 1 113 ? 13.304 -5.489 -15.516 1.00 48.34 113 GLY A N 1
ATOM 924 C CA . GLY A 1 113 ? 14.268 -4.400 -15.261 1.00 48.34 113 GLY A CA 1
ATOM 925 C C . GLY A 1 113 ? 15.651 -4.842 -14.744 1.00 48.34 113 GLY A C 1
ATOM 926 O O . GLY A 1 113 ? 16.552 -4.020 -14.629 1.00 48.34 113 GLY A O 1
ATOM 927 N N . TRP A 1 114 ? 15.836 -6.139 -14.475 1.00 50.12 114 TRP A N 1
ATOM 928 C CA . TRP A 1 114 ? 17.112 -6.769 -14.114 1.00 50.12 114 TRP A CA 1
ATOM 929 C C . TRP A 1 114 ? 17.623 -7.725 -15.202 1.00 50.12 114 TRP A C 1
ATOM 931 O O . TRP A 1 114 ? 18.155 -8.800 -14.918 1.00 50.12 114 TRP A O 1
ATOM 941 N N . GLY A 1 115 ? 17.455 -7.347 -16.469 1.00 39.09 115 GLY A N 1
ATOM 942 C CA . GLY A 1 115 ? 18.218 -7.937 -17.561 1.00 39.09 115 GLY A CA 1
ATOM 943 C C . GLY A 1 115 ? 19.684 -7.531 -17.435 1.00 39.09 115 GLY A C 1
ATOM 944 O O . GLY A 1 115 ? 20.037 -6.405 -17.767 1.00 39.09 115 GLY A O 1
ATOM 945 N N . PHE A 1 116 ? 20.514 -8.447 -16.933 1.00 45.44 116 PHE A N 1
ATOM 946 C CA . PHE A 1 116 ? 21.973 -8.388 -17.009 1.00 45.44 116 PHE A CA 1
ATOM 947 C C . PHE A 1 116 ? 22.438 -7.860 -18.378 1.00 45.44 116 PHE A C 1
ATOM 949 O O . PHE A 1 116 ? 22.164 -8.486 -19.405 1.00 45.44 116 PHE A O 1
ATOM 956 N N . VAL A 1 117 ? 23.193 -6.761 -18.362 1.00 38.88 117 VAL A N 1
ATOM 957 C CA . VAL A 1 117 ? 24.207 -6.422 -19.371 1.00 38.88 117 VAL A CA 1
ATOM 958 C C . VAL A 1 117 ? 25.505 -6.149 -18.632 1.00 38.88 117 VAL A C 1
ATOM 960 O O . VAL A 1 117 ? 25.447 -5.426 -17.612 1.00 38.88 117 VAL A O 1
#

Solvent-accessible surface area (backbone atoms only — not comparable to full-atom values): 7425 Å² total; per-residue (Å²): 135,84,80,77,76,76,69,80,80,72,81,76,83,49,70,70,57,52,47,50,54,46,41,40,45,68,71,67,63,45,53,63,67,59,49,35,57,52,44,48,68,74,41,64,85,56,89,61,83,60,47,58,70,55,54,54,54,48,44,55,50,49,30,62,75,68,70,44,73,58,96,87,63,71,56,75,67,55,50,51,54,48,46,44,60,53,56,63,54,52,77,80,54,58,67,66,60,40,57,71,71,64,65,73,82,78,55,70,71,73,72,54,80,76,67,87,127

pLDDT: mean 80.36, std 16.12, range [37.06, 95.44]

Sequence (117 aa):
MESASKRPSRPPYGEQQKFFIAYMRIIRNKSWAQIGEEYAICFPEDTSPRSKGGLTSVYYRVRKEWALPEVNEMDAETSILERWMVHSRACNFDADFLCHMGYIEPPAEDQFGWGFV

Mean predicted aligned error: 8.7 Å

Foldseek 3Di:
DDPPPPDPPQPDDDPLRLLLLLCCCQVVVDDLVVSQVLSCVLCVVRVDRQDSVRSVVSPVVSCVVLVQDDPVDDDPVSSLVSNVSSLVCCVVDDPVSCVSSPHDHDPVVSVCPPPDD